Protein AF-A0A3P6BH25-F1 (afdb_monomer_lite)

Radius of gyration: 25.76 Å; chains: 1; bounding box: 60×27×69 Å

Sequence (119 aa):
MVKEHGYLLKALGTQVAEPLRAMVMGAPLVDARHLAQRYERIRQEAESQICFSLNVHRLSKYQNDKLPELVMKLESAEAKLQDLKSNMTVLSKEAVSAMTAVEDQQQNQTLQRLIKLYR

Foldseek 3Di:
DVVVVVVVVVCCCVLPVVVVCCLVVPPLVVVLVVLVVVLVVLVVVLVVLVVVLVVLVVVCVPCVVCNVVSVVSNVVSVVVNVVSVVVNVVSVVVSVVSVVVSVVVVVVVVVVSVVVVVD

pLDDT: mean 92.29, std 5.94, range [63.31, 98.0]

Secondary structure (DSSP, 8-state):
-HHHHHHHHHHHIIIIIHHHHHHHHSHHHHHHHHHHHHHHHHHHHHHHHHHHHHHHHHHHTT-GGGHHHHHHHHHHHHHHHHHHHHHHHHHHHHHHHHHHHHHHHHHHHHHHHHHHH--

Structure (mmCIF, N/CA/C/O backbone):
data_AF-A0A3P6BH25-F1
#
_entry.id   AF-A0A3P6BH25-F1
#
loop_
_atom_site.group_PDB
_atom_site.id
_atom_site.type_symbol
_atom_site.label_atom_id
_atom_site.label_alt_id
_atom_site.label_comp_id
_atom_site.label_asym_id
_atom_site.label_entity_id
_atom_site.label_seq_id
_atom_site.pdbx_PDB_ins_code
_atom_site.Cartn_x
_atom_site.Cartn_y
_atom_site.Cartn_z
_atom_site.occupancy
_atom_site.B_iso_or_equiv
_atom_site.auth_seq_id
_atom_site.auth_comp_id
_atom_site.auth_asym_id
_atom_site.auth_atom_id
_atom_site.pdbx_PDB_model_num
ATOM 1 N N . MET A 1 1 ? -29.309 -16.524 33.688 1.00 65.00 1 MET A N 1
ATOM 2 C CA . MET A 1 1 ? -28.339 -17.135 32.752 1.00 65.00 1 MET A CA 1
ATOM 3 C C . MET A 1 1 ? -28.627 -16.918 31.265 1.00 65.00 1 MET A C 1
ATOM 5 O O . MET A 1 1 ? -27.880 -16.164 30.665 1.00 65.00 1 MET A O 1
ATOM 9 N N . VAL A 1 2 ? -29.660 -17.500 30.625 1.00 81.44 2 VAL A N 1
ATOM 10 C CA . VAL A 1 2 ? -29.826 -17.370 29.145 1.00 81.44 2 VAL A CA 1
ATOM 11 C C . VAL A 1 2 ? -30.009 -15.914 28.680 1.00 81.44 2 VAL A C 1
ATOM 13 O O . VAL A 1 2 ? -29.422 -15.504 27.682 1.00 81.44 2 VAL A O 1
ATOM 16 N N . LYS A 1 3 ? -30.768 -15.102 29.431 1.00 84.81 3 LYS A N 1
ATOM 17 C CA . LYS A 1 3 ? -30.952 -13.671 29.128 1.00 84.81 3 LYS A CA 1
ATOM 18 C C . LYS A 1 3 ? -29.651 -12.872 29.267 1.00 84.81 3 LYS A C 1
ATOM 20 O O . LYS A 1 3 ? -29.316 -12.116 28.367 1.00 84.81 3 LYS A O 1
ATOM 25 N N . GLU A 1 4 ? -28.900 -13.073 30.349 1.00 86.06 4 GLU A N 1
ATOM 26 C CA . GLU A 1 4 ? -27.608 -12.405 30.596 1.00 86.06 4 GLU A CA 1
ATOM 27 C C . GLU A 1 4 ? -26.569 -12.766 29.536 1.00 86.06 4 GLU A C 1
ATOM 29 O O . GLU A 1 4 ? -25.865 -11.894 29.040 1.00 86.06 4 GLU A O 1
ATOM 34 N N . HIS A 1 5 ? -26.540 -14.033 29.119 1.00 89.56 5 HIS A N 1
ATOM 35 C CA . HIS A 1 5 ? -25.713 -14.488 28.008 1.00 89.56 5 HIS A CA 1
ATOM 36 C C . HIS A 1 5 ? -26.087 -13.782 26.694 1.00 89.56 5 HIS A C 1
ATOM 38 O O . HIS A 1 5 ? -25.211 -13.301 25.978 1.00 89.56 5 HIS A O 1
ATOM 44 N N . GLY A 1 6 ? -27.385 -13.637 26.406 1.00 93.31 6 GLY A N 1
ATOM 45 C CA . GLY A 1 6 ? -27.861 -12.874 25.250 1.00 93.31 6 GLY A CA 1
ATOM 46 C C . GLY A 1 6 ? -27.473 -11.391 25.301 1.00 93.31 6 GLY A C 1
ATOM 47 O O . GLY A 1 6 ? -27.048 -10.833 24.289 1.00 93.31 6 GLY A O 1
ATOM 48 N N . TYR A 1 7 ? -27.561 -10.755 26.474 1.00 93.12 7 TYR A N 1
ATOM 49 C CA . TYR A 1 7 ? -27.129 -9.366 26.657 1.00 93.12 7 TYR A CA 1
ATOM 50 C C . TYR A 1 7 ? -25.619 -9.201 26.477 1.00 93.12 7 TYR A C 1
ATOM 52 O O . TYR A 1 7 ? -25.198 -8.275 25.787 1.00 93.12 7 TYR A O 1
ATOM 60 N N . LEU A 1 8 ? -24.817 -10.115 27.029 1.00 89.38 8 LEU A N 1
ATOM 61 C CA . LEU A 1 8 ? -23.364 -10.104 26.877 1.00 89.38 8 LEU A CA 1
ATOM 62 C C . LEU A 1 8 ? -22.954 -10.254 25.407 1.00 89.38 8 LEU A C 1
ATOM 64 O O . LEU A 1 8 ? -22.154 -9.465 24.910 1.00 89.38 8 LEU A O 1
ATOM 68 N N . LEU A 1 9 ? -23.539 -11.217 24.690 1.00 93.88 9 LEU A N 1
ATOM 69 C CA . LEU A 1 9 ? -23.268 -11.414 23.264 1.00 93.88 9 LEU A CA 1
ATOM 70 C C . LEU A 1 9 ? -23.634 -10.180 22.438 1.00 93.88 9 LEU A C 1
ATOM 72 O O . LEU A 1 9 ? -22.862 -9.770 21.573 1.00 93.88 9 LEU A O 1
ATOM 76 N N . LYS A 1 10 ? -24.781 -9.555 22.725 1.00 93.25 10 LYS A N 1
ATOM 77 C CA . LYS A 1 10 ? -25.183 -8.311 22.062 1.00 93.25 10 LYS A CA 1
ATOM 78 C C . LYS A 1 10 ? -24.197 -7.177 22.355 1.00 93.25 10 LYS A C 1
ATOM 80 O O . LYS A 1 10 ? -23.804 -6.468 21.432 1.00 93.25 10 LYS A O 1
ATOM 85 N N . ALA A 1 11 ? -23.767 -7.027 23.608 1.00 89.56 11 ALA A N 1
ATOM 86 C CA . ALA A 1 11 ? -22.812 -5.998 24.005 1.00 89.56 11 ALA A CA 1
ATOM 87 C C . ALA A 1 11 ? -21.462 -6.178 23.296 1.00 89.56 11 ALA A C 1
ATOM 89 O O . ALA A 1 11 ? -20.964 -5.232 22.691 1.00 89.56 11 ALA A O 1
ATOM 90 N N . LEU A 1 12 ? -20.911 -7.395 23.281 1.00 88.81 12 LEU A N 1
ATOM 91 C CA . LEU A 1 12 ? -19.666 -7.704 22.569 1.00 88.81 12 LEU A CA 1
ATOM 92 C C . LEU A 1 12 ? -19.809 -7.524 21.051 1.00 88.81 12 LEU A C 1
ATOM 94 O O . LEU A 1 12 ? -18.908 -6.992 20.401 1.00 88.81 12 LEU A O 1
ATOM 98 N N . GLY A 1 13 ? -20.951 -7.910 20.480 1.00 92.81 13 GLY A N 1
ATOM 99 C CA . GLY A 1 13 ? -21.251 -7.706 19.064 1.00 92.81 13 GLY A CA 1
ATOM 100 C C . GLY A 1 13 ? -21.174 -6.231 18.662 1.00 92.81 13 GLY A C 1
ATOM 101 O O . GLY A 1 13 ? -20.425 -5.876 17.752 1.00 92.81 13 GLY A O 1
ATOM 102 N N . THR A 1 14 ? -21.888 -5.369 19.385 1.00 91.19 14 THR A N 1
ATOM 103 C CA . THR A 1 14 ? -21.980 -3.937 19.070 1.00 91.19 14 THR A CA 1
ATOM 104 C C . THR A 1 14 ? -20.738 -3.146 19.490 1.00 91.19 14 THR A C 1
ATOM 106 O O . THR A 1 14 ? -20.312 -2.241 18.778 1.00 91.19 14 THR A O 1
ATOM 109 N N . GLN A 1 15 ? -20.128 -3.458 20.638 1.00 87.00 15 GLN A N 1
ATOM 110 C CA . GLN A 1 15 ? -19.004 -2.673 21.167 1.00 87.00 15 GLN A CA 1
ATOM 111 C C . GLN A 1 15 ? -17.641 -3.122 20.625 1.00 87.00 15 GLN A C 1
ATOM 113 O O . GLN A 1 15 ? -16.710 -2.315 20.588 1.00 87.00 15 GLN A O 1
ATOM 118 N N . VAL A 1 16 ? -17.515 -4.381 20.186 1.00 86.94 16 VAL A N 1
ATOM 119 C CA . VAL A 1 16 ? -16.232 -4.968 19.762 1.00 86.94 16 VAL A CA 1
ATOM 120 C C . VAL A 1 16 ? -16.271 -5.442 18.311 1.00 86.94 16 VAL A C 1
ATOM 122 O O . VAL A 1 16 ? -15.465 -4.984 17.501 1.00 86.94 16 VAL A O 1
ATOM 125 N N . ALA A 1 17 ? -17.204 -6.325 17.944 1.00 91.88 17 ALA A N 1
ATOM 126 C CA . ALA A 1 17 ? -17.161 -6.991 16.640 1.00 91.88 17 ALA A CA 1
ATOM 127 C C . ALA A 1 17 ? -17.501 -6.059 15.461 1.00 91.88 17 ALA A C 1
ATOM 129 O O . ALA A 1 17 ? -16.766 -6.021 14.472 1.00 91.88 17 ALA A O 1
ATOM 130 N N . GLU A 1 18 ? -18.594 -5.297 15.545 1.00 92.69 18 GLU A N 1
ATOM 131 C CA . GLU A 1 18 ? -18.990 -4.352 14.490 1.00 92.69 18 GLU A CA 1
ATOM 132 C C . GLU A 1 18 ? -17.937 -3.259 14.250 1.00 92.69 18 GLU A C 1
ATOM 134 O O . GLU A 1 18 ? -17.568 -3.043 13.092 1.00 92.69 18 GLU A O 1
ATOM 139 N N . PRO A 1 19 ? -17.371 -2.613 15.287 1.00 90.44 19 PRO A N 1
ATOM 140 C CA . PRO A 1 19 ? -16.374 -1.574 15.078 1.00 90.44 19 PRO A CA 1
ATOM 141 C C . PRO A 1 19 ? -15.035 -2.111 14.546 1.00 90.44 19 PRO A C 1
ATOM 143 O O . PRO A 1 19 ? -14.366 -1.418 13.779 1.00 90.44 19 PRO A O 1
ATOM 146 N N . LEU A 1 20 ? -14.641 -3.344 14.898 1.00 90.31 20 LEU A N 1
ATOM 147 C CA . LEU A 1 20 ? -13.498 -4.023 14.270 1.00 90.31 20 LEU A CA 1
ATOM 148 C C . LEU A 1 20 ? -13.763 -4.296 12.788 1.00 90.31 20 LEU A C 1
ATOM 150 O O . LEU A 1 20 ? -12.924 -3.977 11.947 1.00 90.31 20 LEU A O 1
ATOM 154 N N . ARG A 1 21 ? -14.952 -4.810 12.447 1.00 92.75 21 ARG A N 1
ATOM 155 C CA . ARG A 1 21 ? -15.349 -5.032 11.051 1.00 92.75 21 ARG A CA 1
ATOM 156 C C . ARG A 1 21 ? -15.314 -3.731 10.249 1.00 92.75 21 ARG A C 1
ATOM 158 O O . ARG A 1 21 ? -14.795 -3.730 9.138 1.00 92.75 21 ARG A O 1
ATOM 165 N N . ALA A 1 22 ? -15.804 -2.631 10.820 1.00 91.75 22 ALA A N 1
ATOM 166 C CA . ALA A 1 22 ? -15.776 -1.317 10.183 1.00 91.75 22 ALA A CA 1
ATOM 167 C C . ALA A 1 22 ? -14.347 -0.804 9.935 1.00 91.75 22 ALA A C 1
ATOM 169 O O . ALA A 1 22 ? -14.093 -0.216 8.891 1.00 91.75 22 ALA A O 1
ATOM 170 N N . MET A 1 23 ? -13.398 -1.052 10.846 1.00 91.19 23 MET A N 1
ATOM 171 C CA . MET A 1 23 ? -11.992 -0.668 10.641 1.00 91.19 23 MET A CA 1
ATOM 172 C C . MET A 1 23 ? -11.291 -1.530 9.584 1.00 91.19 23 MET A C 1
ATOM 174 O O . MET A 1 23 ? -10.461 -1.019 8.837 1.00 91.19 23 MET A O 1
ATOM 178 N N . VAL A 1 24 ? -11.629 -2.821 9.502 1.00 90.19 24 VAL A N 1
ATOM 179 C CA . VAL A 1 24 ? -11.028 -3.764 8.541 1.00 90.19 24 VAL A CA 1
ATOM 180 C C . VAL A 1 24 ? -11.593 -3.593 7.128 1.00 90.19 24 VAL A C 1
ATOM 182 O O . VAL A 1 24 ? -10.855 -3.723 6.151 1.00 90.19 24 VAL A O 1
ATOM 185 N N . MET A 1 25 ? -12.893 -3.318 7.019 1.00 91.19 25 MET A N 1
ATOM 186 C CA . MET A 1 25 ? -13.608 -3.177 5.743 1.00 91.19 25 MET A CA 1
ATOM 187 C C . MET A 1 25 ? -13.810 -1.715 5.327 1.00 91.19 25 MET A C 1
ATOM 189 O O . MET A 1 25 ? -14.424 -1.449 4.297 1.00 91.19 25 MET A O 1
ATOM 193 N N . GLY A 1 26 ? -13.346 -0.766 6.138 1.00 91.25 26 GLY A N 1
ATOM 194 C CA . GLY A 1 26 ? -13.545 0.658 5.905 1.00 91.25 26 GLY A CA 1
ATOM 195 C C . GLY A 1 26 ? -12.780 1.160 4.685 1.00 91.25 26 GLY A C 1
ATOM 196 O O . GLY A 1 26 ? -11.650 0.734 4.434 1.00 91.25 26 GLY A O 1
ATOM 197 N N . ALA A 1 27 ? -13.384 2.122 3.980 1.00 90.06 27 ALA A N 1
ATOM 198 C CA . ALA A 1 27 ? -12.799 2.758 2.801 1.00 90.06 27 ALA A CA 1
ATOM 199 C C . ALA A 1 27 ? -11.334 3.208 3.002 1.00 90.06 27 ALA A C 1
ATOM 201 O O . ALA A 1 27 ? -10.518 2.847 2.162 1.00 90.06 27 ALA A O 1
ATOM 202 N N . PRO A 1 28 ? -10.928 3.835 4.132 1.00 91.56 28 PRO A N 1
ATOM 203 C CA . PRO A 1 28 ? -9.542 4.281 4.308 1.00 91.56 28 PRO A CA 1
ATOM 204 C C . PRO A 1 28 ? -8.497 3.160 4.195 1.00 91.56 28 PRO A C 1
ATOM 206 O O . PRO A 1 28 ? -7.480 3.325 3.524 1.00 91.56 28 PRO A O 1
ATOM 209 N N . LEU A 1 29 ? -8.746 1.994 4.808 1.00 95.38 29 LEU A N 1
ATOM 210 C CA . LEU A 1 29 ? -7.817 0.859 4.743 1.00 95.38 29 LEU A CA 1
ATOM 211 C C . LEU A 1 29 ? -7.835 0.193 3.362 1.00 95.38 29 LEU A C 1
ATOM 213 O O . LEU A 1 29 ? -6.802 -0.278 2.887 1.00 95.38 29 LEU A O 1
ATOM 217 N N . VAL A 1 30 ? -9.002 0.137 2.720 1.00 96.06 30 VAL A N 1
ATOM 218 C CA . VAL A 1 30 ? -9.142 -0.392 1.358 1.00 96.06 30 VAL A CA 1
ATOM 219 C C . VAL A 1 30 ? -8.376 0.485 0.363 1.00 96.06 30 VAL A C 1
ATOM 221 O O . VAL A 1 30 ? -7.583 -0.035 -0.419 1.00 96.06 30 VAL A O 1
ATOM 224 N N . ASP A 1 31 ? -8.524 1.803 0.451 1.00 95.75 31 ASP A N 1
ATOM 225 C CA . ASP A 1 31 ? -7.847 2.761 -0.422 1.00 95.75 31 ASP A CA 1
ATOM 226 C C . ASP A 1 31 ? -6.327 2.753 -0.208 1.00 95.75 31 ASP A C 1
ATOM 228 O O . ASP A 1 31 ? -5.563 2.693 -1.174 1.00 95.75 31 ASP A O 1
ATOM 232 N N . ALA A 1 32 ? -5.868 2.704 1.048 1.00 96.94 32 ALA A N 1
ATOM 233 C CA . ALA A 1 32 ? -4.446 2.577 1.364 1.00 96.94 32 ALA A CA 1
ATOM 234 C C . ALA A 1 32 ? -3.839 1.274 0.799 1.00 96.94 32 ALA A C 1
ATOM 236 O O . ALA A 1 32 ? -2.740 1.282 0.237 1.00 96.94 32 ALA A O 1
ATOM 237 N N . ARG A 1 33 ? -4.581 0.157 0.850 1.00 96.12 33 ARG A N 1
ATOM 238 C CA . ARG A 1 33 ? -4.177 -1.110 0.212 1.00 96.12 33 ARG A CA 1
ATOM 239 C C . ARG A 1 33 ? -4.124 -0.998 -1.308 1.00 96.12 33 ARG A C 1
ATOM 241 O O . ARG A 1 33 ? -3.191 -1.527 -1.910 1.00 96.12 33 ARG A O 1
ATOM 248 N N . HIS A 1 34 ? -5.079 -0.312 -1.934 1.00 97.00 34 HIS A N 1
ATOM 249 C CA . HIS A 1 34 ? -5.054 -0.082 -3.379 1.00 97.00 34 HIS A CA 1
ATOM 250 C C . HIS A 1 34 ? -3.825 0.731 -3.807 1.00 97.00 34 HIS A C 1
ATOM 252 O O . HIS A 1 34 ? -3.187 0.386 -4.805 1.00 97.00 34 HIS A O 1
ATOM 258 N N . LEU A 1 35 ? -3.440 1.758 -3.041 1.00 97.38 35 LEU A N 1
ATOM 259 C CA . LEU A 1 35 ? -2.206 2.515 -3.281 1.00 97.38 35 LEU A CA 1
ATOM 260 C C . LEU A 1 35 ? -0.964 1.623 -3.169 1.00 97.38 35 LEU A C 1
ATOM 262 O O . LEU A 1 35 ? -0.126 1.631 -4.072 1.00 97.38 35 LEU A O 1
ATOM 266 N N . ALA A 1 36 ? -0.877 0.795 -2.124 1.00 96.81 36 ALA A N 1
ATOM 267 C CA . ALA A 1 36 ? 0.229 -0.146 -1.946 1.00 96.81 36 ALA A CA 1
ATOM 268 C C . ALA A 1 36 ? 0.324 -1.166 -3.098 1.00 96.81 36 ALA A C 1
ATOM 270 O O . ALA A 1 36 ? 1.406 -1.414 -3.627 1.00 96.81 36 ALA A O 1
ATOM 271 N N . GLN A 1 37 ? -0.809 -1.712 -3.549 1.00 97.50 37 GLN A N 1
ATOM 272 C CA . GLN A 1 37 ? -0.860 -2.620 -4.701 1.00 97.50 37 GLN A CA 1
ATOM 273 C C . GLN A 1 37 ? -0.445 -1.930 -6.003 1.00 97.50 37 GLN A C 1
ATOM 275 O O . GLN A 1 37 ? 0.216 -2.530 -6.851 1.00 97.50 37 GLN A O 1
ATOM 280 N N . ARG A 1 38 ? -0.839 -0.666 -6.188 1.00 97.56 38 ARG A N 1
ATOM 281 C CA . ARG A 1 38 ? -0.463 0.111 -7.370 1.00 97.56 38 ARG A CA 1
ATOM 282 C C . ARG A 1 38 ? 1.033 0.413 -7.379 1.00 97.56 38 ARG A C 1
ATOM 284 O O . ARG A 1 38 ? 1.652 0.256 -8.426 1.00 97.56 38 ARG A O 1
ATOM 291 N N . TYR A 1 39 ? 1.604 0.778 -6.232 1.00 97.56 39 TYR A N 1
ATOM 292 C CA . TYR A 1 39 ? 3.052 0.897 -6.060 1.00 97.56 39 TYR A CA 1
ATOM 293 C C . TYR A 1 39 ? 3.761 -0.414 -6.427 1.00 97.56 39 TYR A C 1
ATOM 295 O O . TYR A 1 39 ? 4.684 -0.396 -7.237 1.00 97.56 39 TYR A O 1
ATOM 303 N N . GLU A 1 40 ? 3.290 -1.550 -5.905 1.00 97.06 40 GLU A N 1
ATOM 304 C CA . GLU A 1 40 ? 3.903 -2.857 -6.160 1.00 97.06 40 GLU A CA 1
ATOM 305 C C . GLU A 1 40 ? 3.893 -3.222 -7.650 1.00 97.06 40 GLU A C 1
ATOM 307 O O . GLU A 1 40 ? 4.892 -3.704 -8.178 1.00 97.06 40 GLU A O 1
ATOM 312 N N . ARG A 1 41 ? 2.806 -2.911 -8.364 1.00 97.50 41 ARG A N 1
ATOM 313 C CA . ARG A 1 41 ? 2.728 -3.115 -9.817 1.00 97.50 41 ARG A CA 1
ATOM 314 C C . ARG A 1 41 ? 3.783 -2.304 -10.572 1.00 97.50 41 ARG A C 1
ATOM 316 O O . ARG A 1 41 ? 4.466 -2.851 -11.430 1.00 97.50 41 ARG A O 1
ATOM 323 N N . ILE A 1 42 ? 3.935 -1.020 -10.241 1.00 97.12 42 ILE A N 1
ATOM 324 C CA . ILE A 1 42 ? 4.941 -0.150 -10.875 1.00 97.12 42 ILE A CA 1
ATOM 325 C C . ILE A 1 42 ? 6.360 -0.613 -10.533 1.00 97.12 42 ILE A C 1
ATOM 327 O O . ILE A 1 42 ? 7.241 -0.595 -11.389 1.00 97.12 42 ILE A O 1
ATOM 331 N N . ARG A 1 43 ? 6.580 -1.080 -9.301 1.00 96.62 43 ARG A N 1
ATOM 332 C CA . ARG A 1 43 ? 7.860 -1.647 -8.868 1.00 96.62 43 ARG A CA 1
ATOM 333 C C . ARG A 1 43 ? 8.231 -2.881 -9.698 1.00 96.62 43 ARG A C 1
ATOM 335 O O . ARG A 1 43 ? 9.346 -2.949 -10.204 1.00 96.62 43 ARG A O 1
ATOM 342 N N . GLN A 1 44 ? 7.294 -3.809 -9.900 1.00 97.50 44 GLN A N 1
ATOM 343 C CA . GLN A 1 44 ? 7.494 -5.003 -10.735 1.00 97.50 44 GLN A CA 1
ATOM 344 C C . GLN A 1 44 ? 7.739 -4.655 -12.212 1.00 97.50 44 GLN A C 1
ATOM 346 O O . GLN A 1 44 ? 8.554 -5.292 -12.885 1.00 97.50 44 GLN A O 1
ATOM 351 N N . GLU A 1 45 ? 7.061 -3.629 -12.728 1.00 96.50 45 GLU A N 1
ATOM 352 C CA . GLU A 1 45 ? 7.291 -3.127 -14.084 1.00 96.50 45 GLU A CA 1
ATOM 353 C C . GLU A 1 45 ? 8.702 -2.536 -14.231 1.00 96.50 45 GLU A C 1
ATOM 355 O O . GLU A 1 45 ? 9.412 -2.855 -15.188 1.00 96.50 45 GLU A O 1
ATOM 360 N N . ALA A 1 46 ? 9.160 -1.762 -13.243 1.00 96.94 46 ALA A N 1
ATOM 361 C CA . ALA A 1 46 ? 10.525 -1.244 -13.204 1.00 96.94 46 ALA A CA 1
ATOM 362 C C . ALA A 1 46 ? 11.565 -2.374 -13.147 1.00 96.94 46 ALA A C 1
ATOM 364 O O . ALA A 1 46 ? 12.542 -2.341 -13.893 1.00 96.94 46 ALA A O 1
ATOM 365 N N . GLU A 1 47 ? 11.346 -3.408 -12.330 1.00 96.62 47 GLU A N 1
ATOM 366 C CA . GLU A 1 47 ? 12.218 -4.591 -12.277 1.00 96.62 47 GLU A CA 1
ATOM 367 C C . GLU A 1 47 ? 12.287 -5.321 -13.622 1.00 96.62 47 GLU A C 1
ATOM 369 O O . GLU A 1 47 ? 13.370 -5.681 -14.086 1.00 96.62 47 GLU A O 1
ATOM 374 N N . SER A 1 48 ? 11.144 -5.484 -14.289 1.00 96.19 48 SER A N 1
ATOM 375 C CA . SER A 1 48 ? 11.070 -6.104 -15.616 1.00 96.19 48 SER A CA 1
ATOM 376 C C . SER A 1 48 ? 11.856 -5.300 -16.653 1.00 96.19 48 SER A C 1
ATOM 378 O O . SER A 1 48 ? 12.602 -5.865 -17.459 1.00 96.19 48 SER A O 1
ATOM 380 N N . GLN A 1 49 ? 11.744 -3.973 -16.601 1.00 96.19 49 GLN A N 1
ATOM 381 C CA . GLN A 1 49 ? 12.456 -3.074 -17.499 1.00 96.19 49 GLN A CA 1
ATOM 382 C C . GLN A 1 49 ? 13.971 -3.050 -17.213 1.00 96.19 49 GLN A C 1
ATOM 384 O O . GLN A 1 49 ? 14.759 -3.029 -18.159 1.00 96.19 49 GLN A O 1
ATOM 389 N N . ILE A 1 50 ? 14.400 -3.152 -15.947 1.00 96.00 50 ILE A N 1
ATOM 390 C CA . ILE A 1 50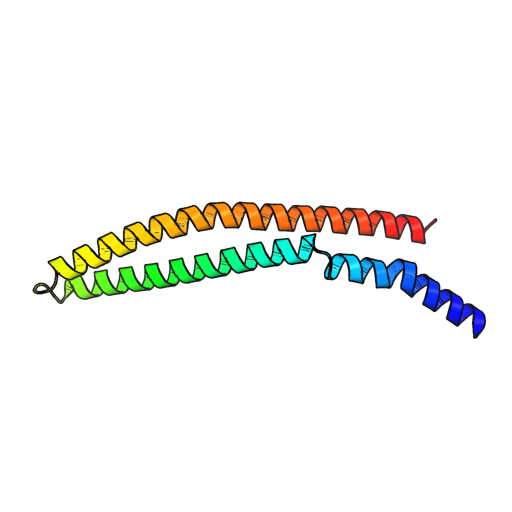 ? 15.817 -3.330 -15.571 1.00 96.00 50 ILE A CA 1
ATOM 391 C C . ILE A 1 50 ? 16.359 -4.643 -16.147 1.00 96.00 50 ILE A C 1
ATOM 393 O O . ILE A 1 50 ? 17.408 -4.648 -16.794 1.00 96.00 50 ILE A O 1
ATOM 397 N N . CYS A 1 51 ? 15.637 -5.753 -15.966 1.00 96.06 51 CYS A N 1
ATOM 398 C CA . CYS A 1 51 ? 16.011 -7.053 -16.528 1.00 96.06 51 CYS A CA 1
ATOM 399 C C . CYS A 1 51 ? 16.156 -6.991 -18.055 1.00 96.06 51 CYS A C 1
ATOM 401 O O . CYS A 1 51 ? 17.103 -7.548 -18.617 1.00 96.06 51 CYS A O 1
ATOM 403 N N . PHE A 1 52 ? 15.252 -6.283 -18.734 1.00 94.94 52 PHE A N 1
ATOM 404 C CA . PHE A 1 52 ? 15.358 -6.043 -20.168 1.00 94.94 52 PHE A CA 1
ATOM 405 C C . PHE A 1 52 ? 16.637 -5.271 -20.529 1.00 94.94 52 PHE A C 1
ATOM 407 O O . PHE A 1 52 ? 17.402 -5.742 -21.372 1.00 94.94 52 PHE A O 1
ATOM 414 N N . SER A 1 53 ? 16.919 -4.142 -19.870 1.00 93.56 53 SER A N 1
ATOM 415 C CA . SER A 1 53 ? 18.124 -3.339 -20.130 1.00 93.56 53 SER A CA 1
ATOM 416 C C . SER A 1 53 ? 19.415 -4.136 -19.922 1.00 93.56 53 SER A C 1
ATOM 418 O O . SER A 1 53 ? 20.329 -4.060 -20.745 1.00 93.56 53 SER A O 1
ATOM 420 N N . LEU A 1 54 ? 19.478 -4.968 -18.877 1.00 93.69 54 LEU A N 1
ATOM 421 C CA . LEU A 1 54 ? 20.618 -5.858 -18.625 1.00 93.69 54 LEU A CA 1
ATOM 422 C C . LEU A 1 54 ? 20.819 -6.873 -19.757 1.00 93.69 54 LEU A C 1
ATOM 424 O O . LEU A 1 54 ? 21.952 -7.121 -20.176 1.00 93.69 54 LEU A O 1
ATOM 428 N N . ASN A 1 55 ? 19.731 -7.436 -20.288 1.00 91.62 55 ASN A N 1
ATOM 429 C CA . ASN A 1 55 ? 19.796 -8.351 -21.424 1.00 91.62 55 ASN A CA 1
ATOM 430 C C . ASN A 1 55 ? 20.279 -7.648 -22.697 1.00 91.62 55 ASN A C 1
ATOM 432 O O . ASN A 1 55 ? 21.158 -8.175 -23.380 1.00 91.62 55 ASN A O 1
ATOM 436 N N . VAL A 1 56 ? 19.769 -6.450 -22.996 1.00 91.31 56 VAL A N 1
ATOM 437 C CA . VAL A 1 56 ? 20.222 -5.655 -24.152 1.00 91.31 56 VAL A CA 1
ATOM 438 C C . VAL A 1 56 ? 21.711 -5.325 -24.032 1.00 91.31 56 VAL A C 1
ATOM 440 O O . VAL A 1 56 ? 22.467 -5.555 -24.977 1.00 91.31 56 VAL A O 1
ATOM 443 N N . HIS A 1 57 ? 22.158 -4.883 -22.854 1.00 88.69 57 HIS A N 1
ATOM 444 C CA . HIS A 1 57 ? 23.567 -4.590 -22.589 1.00 88.69 57 HIS A CA 1
ATOM 445 C C . HIS A 1 57 ? 24.467 -5.835 -22.676 1.00 88.69 57 HIS A C 1
ATOM 447 O O . HIS A 1 57 ? 25.640 -5.750 -23.032 1.00 88.69 57 HIS A O 1
ATOM 453 N N . ARG A 1 58 ? 23.942 -7.025 -22.362 1.00 90.19 58 ARG A N 1
ATOM 454 C CA . ARG A 1 58 ? 24.669 -8.282 -22.570 1.00 90.19 58 ARG A CA 1
ATOM 455 C C . ARG A 1 58 ? 24.795 -8.613 -24.057 1.00 90.19 58 ARG A C 1
ATOM 457 O O . ARG A 1 58 ? 25.873 -9.011 -24.484 1.00 90.19 58 ARG A O 1
ATOM 464 N N . LEU A 1 59 ? 23.721 -8.464 -24.833 1.00 90.00 59 LEU A N 1
ATOM 465 C CA . LEU A 1 59 ? 23.704 -8.775 -26.267 1.00 90.00 59 LEU A CA 1
ATOM 466 C C . LEU A 1 59 ? 24.603 -7.839 -27.080 1.00 90.00 59 LEU A C 1
ATOM 468 O O . LEU A 1 59 ? 25.273 -8.304 -28.003 1.00 90.00 59 LEU A O 1
ATOM 472 N N . SER A 1 60 ? 24.679 -6.558 -26.709 1.00 86.62 60 SER A N 1
ATOM 473 C CA . SER A 1 60 ? 25.514 -5.570 -27.405 1.00 86.62 60 SER A CA 1
ATOM 474 C C . SER A 1 60 ? 27.005 -5.919 -27.388 1.00 86.62 60 SER A C 1
ATOM 476 O O . SER A 1 60 ? 27.720 -5.557 -28.316 1.00 86.62 60 SER A O 1
ATOM 478 N N . LYS A 1 61 ? 27.471 -6.696 -26.399 1.00 86.81 61 LYS A N 1
ATOM 479 C CA . LYS A 1 61 ? 28.862 -7.182 -26.320 1.00 86.81 61 LYS A CA 1
ATOM 480 C C . LYS A 1 61 ? 29.211 -8.238 -27.372 1.00 86.81 61 LYS A C 1
ATOM 482 O O . LYS A 1 61 ? 30.388 -8.425 -27.660 1.00 86.81 61 LYS A O 1
ATOM 487 N N . TYR A 1 62 ? 28.217 -8.946 -27.912 1.00 86.75 62 TYR A N 1
ATOM 488 C CA . TYR A 1 62 ? 28.428 -10.073 -28.831 1.00 86.75 62 TYR A CA 1
ATOM 489 C C . TYR A 1 62 ? 27.842 -9.836 -30.230 1.00 86.75 62 TYR A C 1
ATOM 491 O O . TYR A 1 62 ? 28.215 -10.538 -31.164 1.00 86.75 62 TYR A O 1
ATOM 499 N N . GLN A 1 63 ? 26.928 -8.872 -30.396 1.00 84.62 63 GLN A N 1
ATOM 500 C CA . GLN A 1 63 ? 26.195 -8.628 -31.646 1.00 84.62 63 GLN A CA 1
ATOM 501 C C . GLN A 1 63 ? 26.511 -7.245 -32.232 1.00 84.62 63 GLN A C 1
ATOM 503 O O . GLN A 1 63 ? 25.650 -6.366 -32.269 1.00 84.62 63 GLN A O 1
ATOM 508 N N . ASN A 1 64 ? 27.747 -7.065 -32.710 1.00 75.69 64 ASN A N 1
ATOM 509 C CA . ASN A 1 64 ? 28.214 -5.794 -33.283 1.00 75.69 64 ASN A CA 1
ATOM 510 C C . ASN A 1 64 ? 27.368 -5.328 -34.484 1.00 75.69 64 ASN A C 1
ATOM 512 O O . ASN A 1 64 ? 27.050 -4.146 -34.577 1.00 75.69 64 ASN A O 1
ATOM 516 N N . ASP A 1 65 ? 26.903 -6.250 -35.332 1.00 83.38 65 ASP A N 1
ATOM 517 C CA . ASP A 1 65 ? 26.075 -5.924 -36.506 1.00 83.38 65 ASP A CA 1
ATOM 518 C C . ASP A 1 65 ? 24.701 -5.335 -36.139 1.00 83.38 65 ASP A C 1
ATOM 520 O O . ASP A 1 65 ? 24.077 -4.645 -36.941 1.00 83.38 65 ASP A O 1
ATOM 524 N N . LYS A 1 66 ? 24.220 -5.592 -34.915 1.00 85.00 66 LYS A N 1
ATOM 525 C CA . LYS A 1 66 ? 22.936 -5.091 -34.393 1.00 85.00 66 LYS A CA 1
ATOM 526 C C . LYS A 1 66 ? 23.113 -3.988 -33.351 1.00 85.00 66 LYS A C 1
ATOM 528 O O . LYS A 1 66 ? 22.139 -3.579 -32.719 1.00 85.00 66 LYS A O 1
ATOM 533 N N . LEU A 1 67 ? 24.340 -3.505 -33.154 1.00 85.06 67 LEU A N 1
ATOM 534 C CA . LEU A 1 67 ? 24.673 -2.548 -32.104 1.00 85.06 67 LEU A CA 1
ATOM 535 C C . LEU A 1 67 ? 23.822 -1.264 -32.164 1.00 85.06 67 LEU A C 1
ATOM 537 O O . LEU A 1 67 ? 23.297 -0.895 -31.115 1.00 85.06 67 LEU A O 1
ATOM 541 N N . PRO A 1 68 ? 23.582 -0.624 -33.330 1.00 88.81 68 PRO A N 1
ATOM 542 C CA . PRO A 1 68 ? 22.747 0.580 -33.389 1.00 88.81 68 PRO A CA 1
ATOM 543 C C . PRO A 1 68 ? 21.302 0.338 -32.922 1.00 88.81 68 PRO A C 1
ATOM 545 O O . PRO A 1 68 ? 20.751 1.132 -32.165 1.00 88.81 68 PRO A O 1
ATOM 548 N N . GLU A 1 69 ? 20.700 -0.792 -33.308 1.00 91.06 69 GLU A N 1
ATOM 549 C CA . GLU A 1 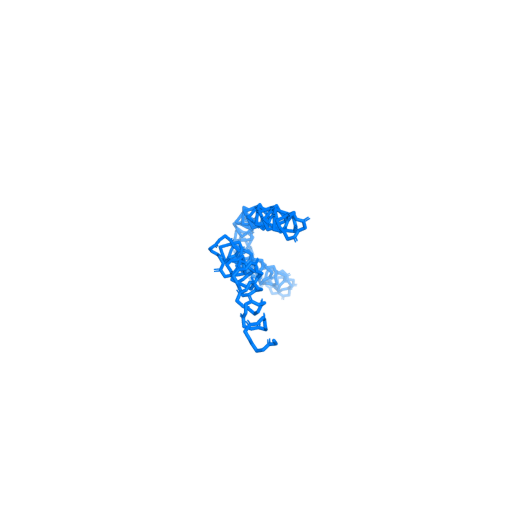69 ? 19.338 -1.163 -32.898 1.00 91.06 69 GLU A CA 1
ATOM 550 C C . GLU A 1 69 ? 19.262 -1.448 -31.388 1.00 91.06 69 GLU A C 1
ATOM 552 O O . GLU A 1 69 ? 18.307 -1.055 -30.715 1.00 91.06 69 GLU A O 1
ATOM 557 N N . LEU A 1 70 ? 20.274 -2.127 -30.838 1.00 90.75 70 LEU A N 1
ATOM 558 C CA . LEU A 1 70 ? 20.361 -2.421 -29.406 1.00 90.75 70 LEU A CA 1
ATOM 559 C C . LEU A 1 70 ? 20.558 -1.148 -28.575 1.00 90.75 70 LEU A C 1
ATOM 561 O O . LEU A 1 70 ? 19.941 -1.027 -27.519 1.00 90.75 70 LEU A O 1
ATOM 565 N N . VAL A 1 71 ? 21.357 -0.192 -29.058 1.00 89.88 71 VAL A N 1
ATOM 566 C CA . VAL A 1 71 ? 21.545 1.115 -28.408 1.00 89.88 71 VAL A CA 1
ATOM 567 C C . VAL A 1 71 ? 20.229 1.890 -28.367 1.00 89.88 71 VAL A C 1
ATOM 569 O O . VAL A 1 71 ? 19.812 2.290 -27.285 1.00 89.88 71 VAL A O 1
ATOM 572 N N . MET A 1 72 ? 19.499 1.988 -29.484 1.00 92.31 72 MET A N 1
ATOM 573 C CA . MET A 1 72 ? 18.184 2.650 -29.498 1.00 92.31 72 MET A CA 1
ATOM 574 C C . MET A 1 72 ? 17.183 1.993 -28.532 1.00 92.31 72 MET A C 1
ATOM 576 O O . MET A 1 72 ? 16.423 2.673 -27.839 1.00 92.31 72 MET A O 1
ATOM 580 N N . LYS A 1 73 ? 17.174 0.654 -28.449 1.00 92.75 73 LYS A N 1
ATOM 581 C CA . LYS A 1 73 ? 16.328 -0.069 -27.483 1.00 92.75 73 LYS A CA 1
ATOM 582 C C . LYS A 1 73 ? 16.723 0.238 -26.042 1.00 92.75 73 LYS A C 1
ATOM 584 O O . LYS A 1 73 ? 15.828 0.397 -25.213 1.00 92.75 73 LYS A O 1
ATOM 589 N N . LEU A 1 74 ? 18.021 0.328 -25.752 1.00 92.44 74 LEU A N 1
ATOM 590 C CA . LEU A 1 74 ? 18.526 0.665 -24.424 1.00 92.44 74 LEU A CA 1
ATOM 591 C C . LEU A 1 74 ? 18.136 2.093 -24.023 1.00 92.44 74 LEU A C 1
ATOM 593 O O . LEU A 1 74 ? 17.577 2.271 -22.948 1.00 92.44 74 LEU A O 1
ATOM 597 N N . GLU A 1 75 ? 18.309 3.075 -24.907 1.00 93.38 75 GLU A N 1
ATOM 598 C CA . GLU A 1 75 ? 17.897 4.467 -24.662 1.00 93.38 75 GLU A CA 1
ATOM 599 C C . GLU A 1 75 ? 16.390 4.564 -24.369 1.00 93.38 75 GLU A C 1
ATOM 601 O O . GLU A 1 75 ? 15.964 5.198 -23.401 1.00 93.38 75 GLU A O 1
ATOM 606 N N . SER A 1 76 ? 15.561 3.860 -25.151 1.00 94.31 76 SER A N 1
ATOM 607 C CA . SER A 1 76 ? 14.111 3.818 -24.916 1.00 94.31 76 SER A CA 1
ATOM 608 C C . SER A 1 76 ? 13.744 3.159 -23.579 1.00 94.31 76 SER A C 1
ATOM 610 O O . SER A 1 76 ? 12.781 3.557 -22.921 1.00 94.31 76 SER A O 1
ATOM 612 N N . ALA A 1 77 ?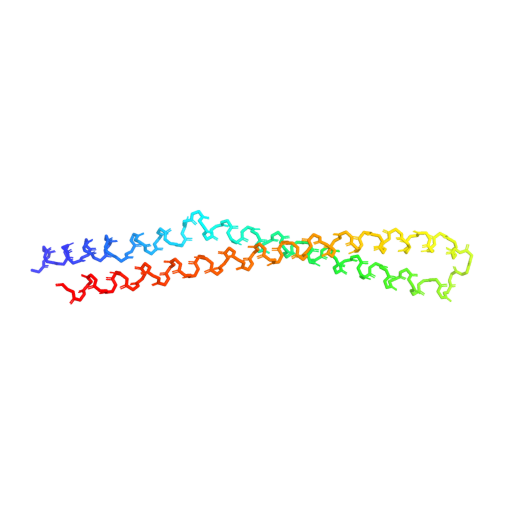 14.510 2.145 -23.169 1.00 93.94 77 ALA A N 1
ATOM 613 C CA . ALA A 1 77 ? 14.330 1.439 -21.911 1.00 93.94 77 ALA A CA 1
ATOM 614 C C . ALA A 1 77 ? 14.726 2.311 -20.713 1.00 93.94 77 ALA A C 1
ATOM 616 O O . ALA A 1 77 ? 14.035 2.305 -19.696 1.00 93.94 77 ALA A O 1
ATOM 617 N N . GLU A 1 78 ? 15.804 3.082 -20.839 1.00 93.75 78 GLU A N 1
ATOM 618 C CA . GLU A 1 78 ? 16.272 4.022 -19.820 1.00 93.75 78 GLU A CA 1
ATOM 619 C C . GLU A 1 78 ? 15.287 5.176 -19.609 1.00 93.75 78 GLU A C 1
ATOM 621 O O . GLU A 1 78 ? 14.973 5.497 -18.461 1.00 93.75 78 GLU A O 1
ATOM 626 N N . ALA A 1 79 ? 14.723 5.731 -20.687 1.00 95.88 79 ALA A N 1
ATOM 627 C CA . ALA A 1 79 ? 13.669 6.742 -20.594 1.00 95.88 79 ALA A CA 1
ATOM 628 C C . ALA A 1 79 ? 12.446 6.209 -19.823 1.00 95.88 79 ALA A C 1
ATOM 630 O O . ALA A 1 79 ? 12.013 6.811 -18.840 1.00 95.88 79 ALA A O 1
ATOM 631 N N . LYS A 1 80 ? 11.959 5.011 -20.180 1.00 96.06 80 LYS A N 1
ATOM 632 C CA . LYS A 1 80 ? 10.856 4.352 -19.458 1.00 96.06 80 LYS A CA 1
ATOM 633 C C . LYS A 1 80 ? 11.183 4.093 -17.987 1.00 96.06 80 LYS A C 1
ATOM 635 O O . LYS A 1 80 ? 10.316 4.251 -17.133 1.00 96.06 80 LYS A O 1
ATOM 640 N N . LEU A 1 81 ? 12.419 3.703 -17.664 1.00 96.38 81 LEU A N 1
ATOM 641 C CA . LEU A 1 81 ? 12.842 3.523 -16.271 1.00 96.38 81 LEU A CA 1
ATOM 642 C C . LEU A 1 81 ? 12.807 4.830 -15.483 1.00 96.38 81 LEU A C 1
ATOM 644 O O . LEU A 1 81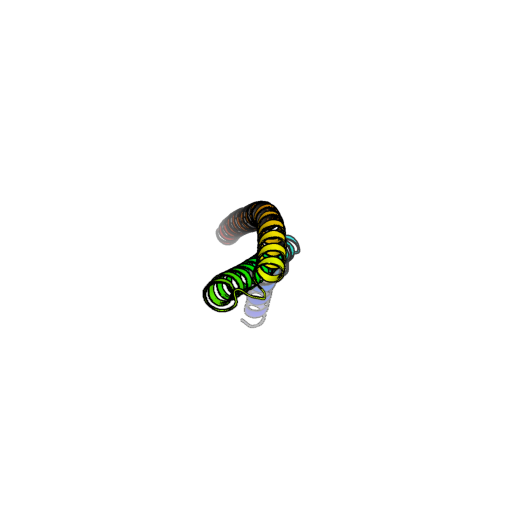 ? 12.455 4.817 -14.302 1.00 96.38 81 LEU A O 1
ATOM 648 N N . GLN A 1 82 ? 13.160 5.949 -16.111 1.00 96.62 82 GLN A N 1
ATOM 649 C CA . GLN A 1 82 ? 13.119 7.257 -15.468 1.00 96.62 82 GLN A CA 1
ATOM 650 C C . GLN A 1 82 ? 11.674 7.676 -15.144 1.00 96.62 82 GLN A C 1
ATOM 652 O O . GLN A 1 82 ? 11.416 8.147 -14.030 1.00 96.62 82 GLN A O 1
ATOM 657 N N . ASP A 1 83 ? 10.731 7.394 -16.045 1.00 96.69 83 ASP A N 1
ATOM 658 C CA . ASP A 1 83 ? 9.294 7.594 -15.824 1.00 96.69 83 ASP A CA 1
ATOM 659 C C . ASP A 1 83 ? 8.740 6.673 -14.730 1.00 96.69 83 ASP A C 1
ATOM 661 O O . ASP A 1 83 ? 8.059 7.120 -13.805 1.00 96.69 83 ASP A O 1
ATOM 665 N N . LEU A 1 84 ? 9.067 5.378 -14.776 1.00 96.81 84 LEU A N 1
ATOM 666 C CA . LEU A 1 84 ? 8.636 4.420 -13.754 1.00 96.81 84 LEU A CA 1
ATOM 667 C C . LEU A 1 84 ? 9.177 4.798 -12.375 1.00 96.81 84 LEU A C 1
ATOM 669 O O . LEU A 1 84 ? 8.445 4.735 -11.388 1.00 96.81 84 LEU A O 1
ATOM 673 N N . LYS A 1 85 ? 10.429 5.261 -12.297 1.00 96.25 85 LYS A N 1
ATOM 674 C CA . LYS A 1 85 ? 11.039 5.733 -11.052 1.00 96.25 85 LYS A CA 1
ATOM 675 C C . LYS A 1 85 ? 10.307 6.951 -10.493 1.00 96.25 85 LYS A C 1
ATOM 677 O O . LYS A 1 85 ? 10.026 6.972 -9.296 1.00 96.25 85 LYS A O 1
ATOM 682 N N . SER A 1 86 ? 9.991 7.950 -11.318 1.00 96.19 86 SER A N 1
ATOM 683 C CA . SER A 1 86 ? 9.280 9.146 -10.848 1.00 96.19 86 SER A CA 1
ATOM 684 C C . SER A 1 86 ? 7.894 8.778 -10.301 1.00 96.19 86 SER A C 1
ATOM 686 O O . SER A 1 86 ? 7.587 9.094 -9.148 1.00 96.19 86 SER A O 1
ATOM 688 N N . ASN A 1 87 ? 7.130 7.975 -11.045 1.00 96.19 87 ASN A N 1
ATOM 689 C CA . ASN A 1 87 ? 5.829 7.454 -10.623 1.00 96.19 87 ASN A CA 1
ATOM 690 C C . ASN A 1 87 ? 5.920 6.642 -9.325 1.00 96.19 87 ASN A C 1
ATOM 692 O O . ASN A 1 87 ? 5.111 6.820 -8.412 1.00 96.19 87 ASN A O 1
ATOM 696 N N . MET A 1 88 ? 6.934 5.783 -9.213 1.00 96.44 88 MET A N 1
ATOM 697 C CA . MET A 1 88 ? 7.169 4.962 -8.030 1.00 96.44 88 MET A CA 1
ATOM 698 C C . MET A 1 88 ? 7.425 5.821 -6.788 1.00 96.44 88 MET A C 1
ATOM 700 O O . MET A 1 88 ? 6.867 5.527 -5.735 1.00 96.44 88 MET A O 1
ATOM 704 N N . THR A 1 89 ? 8.209 6.901 -6.900 1.00 96.62 89 THR A N 1
ATOM 705 C CA . THR A 1 89 ? 8.474 7.794 -5.755 1.00 96.62 89 THR A CA 1
ATOM 706 C C . THR A 1 89 ? 7.240 8.544 -5.263 1.00 96.62 89 THR A C 1
ATOM 708 O O . THR A 1 89 ? 7.134 8.832 -4.070 1.00 96.62 89 THR A O 1
ATOM 711 N N . VAL A 1 90 ? 6.309 8.880 -6.159 1.00 96.94 90 VAL A N 1
ATOM 712 C CA . VAL A 1 90 ? 5.046 9.528 -5.787 1.00 96.94 90 VAL A CA 1
ATOM 713 C C . VAL A 1 90 ? 4.138 8.513 -5.098 1.00 96.94 90 VAL A C 1
ATOM 715 O O . VAL A 1 90 ? 3.745 8.723 -3.952 1.00 96.94 90 VAL A O 1
ATOM 718 N N . LEU A 1 91 ? 3.905 7.364 -5.739 1.00 96.56 91 LEU A N 1
ATOM 719 C CA . LEU A 1 91 ? 3.053 6.306 -5.192 1.00 96.56 91 LEU A CA 1
ATOM 720 C C . LEU A 1 91 ? 3.575 5.760 -3.861 1.00 96.56 91 LEU A C 1
ATOM 722 O O . LEU A 1 91 ? 2.775 5.457 -2.982 1.00 96.56 91 LEU A O 1
ATOM 726 N N . SER A 1 92 ? 4.895 5.660 -3.671 1.00 96.88 92 SER A N 1
ATOM 727 C CA . SER A 1 92 ? 5.459 5.220 -2.391 1.00 96.88 92 SER A CA 1
ATOM 728 C C . SER A 1 92 ? 5.122 6.193 -1.264 1.00 96.88 92 SER A C 1
ATOM 730 O O . SER A 1 92 ? 4.789 5.764 -0.164 1.00 96.88 92 SER A O 1
ATOM 732 N N . LYS A 1 93 ? 5.185 7.506 -1.528 1.00 97.88 93 LYS A N 1
ATOM 733 C CA . LYS A 1 93 ? 4.841 8.532 -0.535 1.00 97.88 93 LYS A CA 1
ATOM 734 C C . LYS A 1 93 ? 3.353 8.498 -0.205 1.00 97.88 93 LYS A C 1
ATOM 736 O O . LYS A 1 93 ? 3.001 8.529 0.969 1.00 97.88 93 LYS A O 1
ATOM 741 N N . GLU A 1 94 ? 2.502 8.395 -1.223 1.00 97.62 94 GLU A N 1
ATOM 742 C CA . GLU A 1 94 ? 1.049 8.294 -1.048 1.00 97.62 94 GLU A CA 1
ATOM 743 C C . GLU A 1 94 ? 0.662 7.038 -0.263 1.00 97.62 94 GLU A C 1
ATOM 745 O O . GLU A 1 94 ? -0.085 7.129 0.708 1.00 97.62 94 GLU A O 1
ATOM 750 N N . ALA A 1 95 ? 1.210 5.876 -0.631 1.00 97.56 95 ALA A N 1
ATOM 751 C CA . ALA A 1 95 ? 0.930 4.612 0.042 1.00 97.56 95 ALA A CA 1
ATOM 752 C C . ALA A 1 95 ? 1.377 4.636 1.510 1.00 97.56 95 ALA A C 1
ATOM 754 O O . ALA A 1 95 ? 0.604 4.247 2.384 1.00 97.56 95 ALA A O 1
ATOM 755 N N . VAL A 1 96 ? 2.589 5.131 1.797 1.00 97.94 96 VAL A N 1
ATOM 756 C CA . VAL A 1 96 ? 3.084 5.263 3.178 1.00 97.94 96 VAL A CA 1
ATOM 757 C C . VAL A 1 96 ? 2.209 6.229 3.970 1.00 97.94 96 VAL A C 1
ATOM 759 O O . VAL A 1 96 ? 1.726 5.866 5.037 1.00 97.94 96 VAL A O 1
ATOM 762 N N . SER A 1 97 ? 1.933 7.419 3.431 1.00 98.00 97 SER A N 1
ATOM 763 C CA . SER A 1 97 ? 1.107 8.415 4.119 1.00 98.00 97 SER A CA 1
ATOM 764 C C . SER A 1 97 ? -0.303 7.899 4.412 1.00 98.00 97 SER A C 1
ATOM 766 O O . SER A 1 97 ? -0.820 8.143 5.501 1.00 98.00 97 SER A O 1
ATOM 768 N N . ALA A 1 98 ? -0.929 7.191 3.467 1.00 97.62 98 ALA A N 1
ATOM 769 C CA . ALA A 1 98 ? -2.264 6.629 3.649 1.00 97.62 98 ALA A CA 1
ATOM 770 C C . ALA A 1 98 ? -2.269 5.504 4.695 1.00 97.62 98 ALA A C 1
ATOM 772 O O . ALA A 1 98 ? -3.137 5.482 5.564 1.00 97.62 98 ALA A O 1
ATOM 773 N N . MET A 1 99 ? -1.287 4.597 4.652 1.00 96.94 99 MET A N 1
ATOM 774 C CA . MET A 1 99 ? -1.173 3.505 5.624 1.00 96.94 99 MET A CA 1
ATOM 775 C C . MET A 1 99 ? -0.922 4.026 7.044 1.00 96.94 99 MET A C 1
ATOM 777 O O . MET A 1 99 ? -1.577 3.560 7.973 1.00 96.94 99 MET A O 1
ATOM 781 N N . THR A 1 100 ? -0.050 5.027 7.211 1.00 97.94 100 THR A N 1
ATOM 782 C CA . THR A 1 100 ? 0.192 5.669 8.513 1.00 97.94 100 THR A CA 1
ATOM 783 C C . THR A 1 100 ? -1.065 6.356 9.043 1.00 97.94 100 THR A C 1
ATOM 785 O O . THR A 1 100 ? -1.4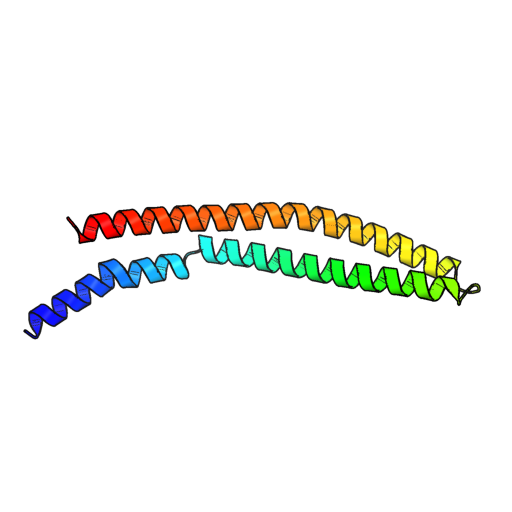35 6.146 10.192 1.00 97.94 100 THR A O 1
ATOM 788 N N . ALA A 1 101 ? -1.789 7.104 8.203 1.00 97.06 101 ALA A N 1
ATOM 789 C CA . ALA A 1 101 ? -3.034 7.748 8.623 1.00 97.06 101 ALA A CA 1
ATOM 790 C C . ALA A 1 101 ? -4.102 6.729 9.071 1.00 97.06 101 ALA A C 1
ATOM 792 O O . ALA A 1 101 ? -4.826 6.963 10.042 1.00 97.06 101 ALA A O 1
ATOM 793 N N . VAL A 1 102 ? -4.193 5.583 8.385 1.00 97.31 102 VAL A N 1
ATOM 794 C CA . VAL A 1 102 ? -5.089 4.485 8.777 1.00 97.31 102 VAL A CA 1
ATOM 795 C C . VAL A 1 102 ? -4.667 3.877 10.112 1.00 97.31 102 VAL A C 1
ATOM 797 O O . VAL A 1 102 ? -5.529 3.613 10.951 1.00 97.31 102 VAL A O 1
ATOM 800 N N . GLU A 1 103 ? -3.369 3.673 10.330 1.00 96.44 103 GLU A N 1
ATOM 801 C CA . GLU A 1 103 ? -2.841 3.165 11.596 1.00 96.44 103 GLU A CA 1
ATOM 802 C C . GLU A 1 103 ? -3.169 4.112 12.758 1.00 96.44 103 GLU A C 1
ATOM 804 O O . GLU A 1 103 ? -3.783 3.681 13.737 1.00 96.44 103 GLU A O 1
ATOM 809 N N . ASP A 1 104 ? -2.880 5.406 12.615 1.00 97.31 104 ASP A N 1
ATOM 810 C CA . ASP A 1 104 ? -3.185 6.427 13.623 1.00 97.31 104 ASP A CA 1
ATOM 811 C C . ASP A 1 104 ? -4.683 6.466 13.950 1.00 97.31 104 ASP A C 1
ATOM 813 O O . ASP A 1 104 ? -5.097 6.537 15.115 1.00 97.31 104 ASP A O 1
ATOM 817 N N . GLN A 1 105 ? -5.531 6.390 12.919 1.00 94.94 105 GLN A N 1
ATOM 818 C CA . GLN A 1 105 ? -6.977 6.338 13.091 1.00 94.94 105 GLN A CA 1
ATOM 819 C C . GLN A 1 105 ? -7.398 5.090 13.880 1.00 94.94 105 GLN A C 1
ATOM 821 O O . GLN A 1 105 ? -8.202 5.189 14.812 1.00 94.94 105 GLN A O 1
ATOM 826 N N . GLN A 1 106 ? -6.881 3.914 13.521 1.00 95.00 106 GLN A N 1
ATOM 827 C CA . GLN A 1 106 ? -7.235 2.651 14.169 1.00 95.00 106 GLN A CA 1
ATOM 828 C C . GLN A 1 106 ? -6.746 2.589 15.618 1.00 95.00 106 GLN A C 1
ATOM 830 O O . GLN A 1 106 ? -7.503 2.155 16.492 1.00 95.00 106 GLN A O 1
ATOM 835 N N . GLN A 1 107 ? -5.530 3.062 15.901 1.00 95.62 107 GLN A N 1
ATOM 836 C CA . GLN A 1 107 ? -4.980 3.130 17.256 1.00 95.62 107 GLN A CA 1
ATOM 837 C C . GLN A 1 107 ? -5.824 4.050 18.146 1.00 95.62 107 GLN A C 1
ATOM 839 O O . GLN A 1 107 ? -6.271 3.633 19.219 1.00 95.62 107 GLN A O 1
ATOM 844 N N . ASN A 1 108 ? -6.145 5.258 17.668 1.00 94.88 108 ASN A N 1
ATOM 845 C CA . ASN A 1 108 ? -6.991 6.202 18.398 1.00 94.88 108 ASN A CA 1
ATOM 846 C C . ASN A 1 108 ? -8.388 5.633 18.674 1.00 94.88 108 ASN A C 1
ATOM 848 O O . ASN A 1 108 ? -8.880 5.693 19.803 1.00 94.88 108 ASN A O 1
ATOM 852 N N . GLN A 1 109 ? -9.037 5.042 17.666 1.00 91.94 109 GLN A N 1
ATOM 853 C CA . GLN A 1 109 ? -10.355 4.432 17.848 1.00 91.94 109 GLN A CA 1
ATOM 854 C C . GLN A 1 109 ? -10.317 3.248 18.819 1.00 91.94 109 GLN A C 1
ATOM 856 O O . GLN A 1 109 ? -11.237 3.088 19.624 1.00 91.94 109 GLN A O 1
ATOM 861 N N . THR A 1 110 ? -9.264 2.434 18.769 1.00 92.25 110 THR A N 1
ATOM 862 C CA . THR A 1 110 ? -9.076 1.298 19.678 1.00 92.25 110 THR A CA 1
ATOM 863 C C . THR A 1 110 ? -8.911 1.775 21.117 1.00 92.25 110 THR A C 1
ATOM 865 O O . THR A 1 110 ? -9.619 1.287 21.999 1.00 92.25 110 THR A O 1
ATOM 868 N N . LEU A 1 111 ? -8.074 2.789 21.354 1.00 92.69 111 LEU A N 1
ATOM 869 C CA . LEU A 1 111 ? -7.896 3.389 22.676 1.00 92.69 111 LEU A CA 1
ATOM 870 C C . LEU A 1 111 ? -9.218 3.926 23.242 1.00 92.69 111 LEU A C 1
ATOM 872 O O . LEU A 1 111 ? -9.590 3.597 24.368 1.00 92.69 111 LEU A O 1
ATOM 876 N N . GLN A 1 112 ? -9.969 4.700 22.451 1.00 89.88 112 GLN A N 1
ATOM 877 C CA . GLN A 1 112 ? -11.264 5.246 22.876 1.00 89.88 112 GLN A CA 1
ATOM 878 C C . GLN A 1 112 ? -12.273 4.149 23.243 1.00 89.88 112 GLN A C 1
ATOM 880 O O . GLN A 1 112 ? -13.094 4.337 24.140 1.00 89.88 112 GLN A O 1
ATOM 885 N N . ARG A 1 113 ? -12.227 2.993 22.571 1.00 86.19 113 ARG A N 1
ATOM 886 C CA . ARG A 1 113 ? -13.097 1.850 22.889 1.00 86.19 113 ARG A CA 1
ATOM 887 C C . ARG A 1 113 ? -12.674 1.143 24.166 1.00 86.19 113 ARG A C 1
ATOM 889 O O . ARG A 1 113 ? -13.541 0.861 24.984 1.00 86.19 113 ARG A O 1
ATOM 896 N N . LEU A 1 114 ? -11.376 0.914 24.367 1.00 88.38 114 LEU A N 1
ATOM 897 C CA . LEU A 1 114 ? -10.870 0.351 25.621 1.00 88.38 114 LEU A CA 1
ATOM 898 C C . LEU A 1 114 ? -11.309 1.222 26.802 1.00 88.38 114 LEU A C 1
ATOM 900 O O . LEU A 1 114 ? -11.920 0.715 27.734 1.00 88.38 114 LEU A O 1
ATOM 904 N N . ILE A 1 115 ? -11.130 2.543 26.715 1.00 88.31 115 ILE A N 1
ATOM 905 C CA . ILE A 1 115 ? -11.571 3.476 27.765 1.00 88.31 115 ILE A CA 1
ATOM 906 C C . ILE A 1 115 ? -13.074 3.342 28.059 1.00 88.31 115 ILE A C 1
ATOM 908 O O . ILE A 1 115 ? -13.466 3.406 29.220 1.00 88.31 115 ILE A O 1
ATOM 912 N N . LYS A 1 116 ? -13.916 3.143 27.036 1.00 84.88 116 LYS A N 1
ATOM 913 C CA . LYS A 1 116 ? -15.368 2.952 27.206 1.00 84.88 116 LYS A CA 1
ATOM 914 C C . LYS A 1 116 ? -15.753 1.604 27.816 1.00 84.88 116 LYS A C 1
ATOM 916 O O . LYS A 1 116 ? -16.811 1.528 28.414 1.00 84.88 116 LYS A O 1
ATOM 9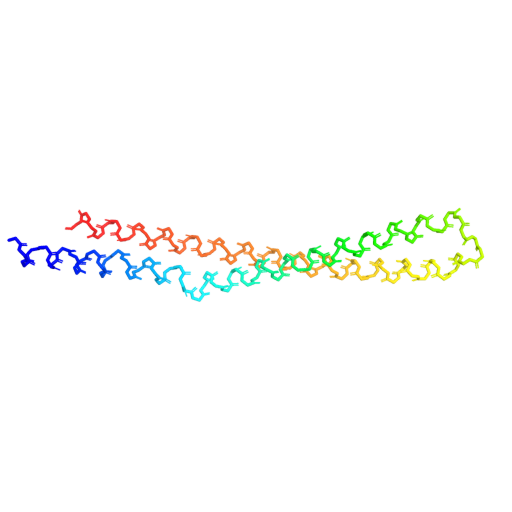21 N N . LEU A 1 117 ? -14.949 0.557 27.638 1.00 81.38 117 LEU A N 1
ATOM 922 C CA . LEU A 1 117 ? -15.201 -0.759 28.242 1.00 81.38 117 LEU A CA 1
ATOM 923 C C . LEU A 1 117 ? -14.831 -0.796 29.730 1.00 81.38 117 LEU A C 1
ATOM 925 O O . LEU A 1 117 ? -15.375 -1.603 30.475 1.00 81.38 117 LEU A O 1
ATOM 929 N N . TYR A 1 118 ? -13.896 0.060 30.145 1.00 75.12 118 TYR A N 1
ATOM 930 C CA . TYR A 1 118 ? -13.411 0.149 31.524 1.00 75.12 118 TYR A CA 1
ATOM 931 C C . TYR A 1 118 ? -14.055 1.284 32.340 1.00 75.12 118 TYR A C 1
ATOM 933 O O . TYR A 1 118 ? -13.645 1.512 33.478 1.00 75.12 118 TYR A O 1
ATOM 941 N N . ARG A 1 119 ? -15.030 2.005 31.776 1.00 63.31 119 ARG A N 1
ATOM 942 C CA . ARG A 1 119 ? -15.832 3.033 32.458 1.00 63.31 119 ARG A CA 1
ATOM 943 C C . ARG A 1 119 ? -17.282 2.595 32.540 1.00 63.31 119 ARG A C 1
ATOM 945 O O . ARG A 1 119 ? -17.888 2.866 33.596 1.00 63.31 119 ARG A O 1
#

InterPro domains:
  IPR027267 AH/BAR domain superfamily [SSF103657] (8-118)

Organism: Brassica oleracea (NCBI:txid3712)